Protein AF-E9HRY6-F1 (afdb_monomer_lite)

pLDDT: mean 78.94, std 16.09, range [37.78, 94.31]

Sequence (96 aa):
MQYISRIEEVSVTATKEFALEETLQRMPSEWNDICFEFLPYRDSDVSVLTRIEGIQALVGDHMLRVLPGPIKLALTDLRHVKYLHRRNPLFFIAAK

Structure (mmCIF, N/CA/C/O backbone):
data_AF-E9HRY6-F1
#
_entry.id   AF-E9HRY6-F1
#
loop_
_atom_site.group_PDB
_atom_site.id
_atom_site.type_symbol
_atom_site.label_atom_id
_atom_site.label_alt_id
_atom_site.label_comp_id
_atom_site.label_asym_id
_atom_site.label_entity_id
_atom_site.label_seq_id
_atom_site.pdbx_PDB_ins_code
_atom_site.Cartn_x
_atom_site.Cartn_y
_atom_site.Cartn_z
_atom_site.occupancy
_atom_site.B_iso_or_equiv
_atom_site.auth_seq_id
_atom_site.auth_comp_id
_atom_site.auth_asym_id
_atom_site.auth_atom_id
_atom_site.pdbx_PDB_model_num
ATOM 1 N N . MET A 1 1 ? -18.464 -1.852 37.863 1.00 59.53 1 MET A N 1
ATOM 2 C CA . MET A 1 1 ? -17.144 -1.453 37.321 1.00 59.53 1 MET A CA 1
ATOM 3 C C . MET A 1 1 ? -16.611 -2.416 36.251 1.00 59.53 1 MET A C 1
ATOM 5 O O . MET A 1 1 ? -16.098 -1.937 35.255 1.00 59.53 1 MET A O 1
ATOM 9 N N . GLN A 1 2 ? -16.765 -3.742 36.383 1.00 67.00 2 GLN A N 1
ATOM 10 C CA . GLN A 1 2 ? -16.139 -4.736 35.480 1.00 67.00 2 GLN A CA 1
ATOM 11 C C . GLN A 1 2 ? -16.555 -4.664 33.991 1.00 67.00 2 GLN A C 1
ATOM 13 O O . GLN A 1 2 ? -15.766 -5.006 33.118 1.00 67.00 2 GLN A O 1
ATOM 18 N N . TYR A 1 3 ? -17.771 -4.200 33.687 1.00 83.12 3 TYR A N 1
ATOM 19 C CA . TYR A 1 3 ? -18.255 -4.081 32.304 1.00 83.12 3 TYR A CA 1
ATOM 20 C C . TYR A 1 3 ? -17.791 -2.803 31.594 1.00 83.12 3 TYR A C 1
ATOM 22 O O . TYR A 1 3 ? -17.651 -2.815 30.379 1.00 83.12 3 TYR A O 1
ATOM 30 N N . ILE A 1 4 ? -17.508 -1.727 32.338 1.00 90.44 4 ILE A N 1
ATOM 31 C CA . ILE A 1 4 ? -17.113 -0.428 31.764 1.00 90.44 4 ILE A CA 1
ATOM 32 C C . ILE A 1 4 ? -15.760 -0.557 31.058 1.00 90.44 4 ILE A C 1
ATOM 34 O O . ILE A 1 4 ? -15.648 -0.208 29.891 1.00 90.44 4 ILE A O 1
ATOM 38 N N . SER A 1 5 ? -14.780 -1.178 31.719 1.00 89.19 5 SER A N 1
ATOM 39 C CA . SER A 1 5 ? -13.449 -1.406 31.142 1.00 89.19 5 SER A CA 1
ATOM 40 C C . SER A 1 5 ? -13.483 -2.276 29.878 1.00 89.19 5 SER A C 1
ATOM 42 O O . SER A 1 5 ? -12.771 -1.987 28.922 1.00 89.19 5 SER A O 1
ATOM 44 N N . ARG A 1 6 ? -14.348 -3.300 29.827 1.00 90.19 6 ARG A N 1
ATOM 45 C CA . ARG A 1 6 ? -14.535 -4.113 28.612 1.00 90.19 6 ARG A CA 1
ATOM 46 C C . ARG A 1 6 ? -15.170 -3.321 27.472 1.00 90.19 6 ARG A C 1
ATOM 48 O O . ARG A 1 6 ? -14.782 -3.492 26.324 1.00 90.19 6 ARG A O 1
ATOM 55 N N . ILE A 1 7 ? -16.155 -2.477 27.774 1.00 91.75 7 ILE A N 1
ATOM 56 C CA . ILE A 1 7 ? -16.811 -1.638 26.763 1.00 91.75 7 ILE A CA 1
ATOM 57 C C . ILE A 1 7 ? -15.821 -0.610 26.201 1.00 91.75 7 ILE A C 1
ATOM 59 O O . ILE A 1 7 ? -15.801 -0.395 24.992 1.00 91.75 7 ILE A O 1
ATOM 63 N N . GLU A 1 8 ? -14.972 -0.024 27.046 1.00 93.38 8 GLU A N 1
ATOM 64 C CA . GLU A 1 8 ? -13.896 0.877 26.617 1.00 93.38 8 GLU A CA 1
ATOM 65 C C . GLU A 1 8 ? -12.852 0.169 25.741 1.00 93.38 8 GLU A C 1
ATOM 67 O O . GLU A 1 8 ? -12.437 0.700 24.716 1.00 93.38 8 GLU A O 1
ATOM 72 N N . GLU A 1 9 ? -12.452 -1.056 26.083 1.00 91.50 9 GLU A N 1
ATOM 73 C CA . GLU A 1 9 ? -11.518 -1.836 25.263 1.00 91.50 9 GLU A CA 1
ATOM 74 C C . GLU A 1 9 ? -12.092 -2.137 23.868 1.00 91.50 9 GLU A C 1
ATOM 76 O O . GLU A 1 9 ? -11.417 -1.965 22.844 1.00 91.50 9 GLU A O 1
ATOM 81 N N . VAL A 1 10 ? -13.365 -2.539 23.818 1.00 92.81 10 VAL A N 1
ATOM 82 C CA . VAL A 1 10 ? -14.069 -2.816 22.562 1.00 92.81 10 VAL A CA 1
ATOM 83 C C . VAL A 1 10 ? -14.248 -1.540 21.745 1.00 92.81 10 VAL A C 1
ATOM 85 O O . VAL A 1 10 ? -14.012 -1.572 20.541 1.00 92.81 10 VAL A O 1
ATOM 88 N N . SER A 1 11 ? -14.607 -0.409 22.361 1.00 94.31 11 SER A N 1
ATOM 89 C CA . SER A 1 11 ? -14.789 0.857 21.637 1.00 94.31 11 SER A CA 1
ATOM 9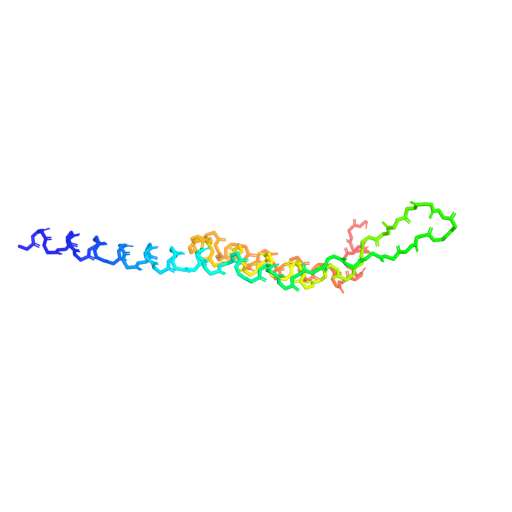0 C C . SER A 1 11 ? -13.477 1.373 21.042 1.00 94.31 11 SER A C 1
ATOM 92 O O . SER A 1 11 ? -13.446 1.809 19.888 1.00 94.31 11 SER A O 1
ATOM 94 N N . VAL A 1 12 ? -12.370 1.247 21.779 1.00 93.12 12 VAL A N 1
ATOM 95 C CA . VAL A 1 12 ? -11.027 1.584 21.291 1.00 93.12 12 VAL A CA 1
ATOM 96 C C . VAL A 1 12 ? -10.633 0.687 20.121 1.00 93.12 12 VAL A C 1
ATOM 98 O O . VAL A 1 12 ? -10.091 1.176 19.130 1.00 93.12 12 VAL A O 1
ATOM 101 N N . THR A 1 13 ? -10.905 -0.615 20.213 1.00 89.75 13 THR A N 1
ATOM 102 C CA . THR A 1 13 ? -10.579 -1.569 19.144 1.00 89.75 13 THR A CA 1
ATOM 103 C C . THR A 1 13 ? -11.429 -1.316 17.903 1.00 89.75 13 THR A C 1
ATOM 105 O O . THR A 1 13 ? -10.882 -1.160 16.818 1.00 89.75 13 THR A O 1
ATOM 108 N N . ALA A 1 14 ? -12.744 -1.153 18.062 1.00 91.06 14 ALA A N 1
ATOM 109 C CA . ALA A 1 14 ? -13.665 -0.862 16.966 1.00 91.06 14 ALA A CA 1
ATOM 110 C C . ALA A 1 14 ? -13.300 0.434 16.225 1.00 91.06 14 ALA A C 1
ATOM 112 O O . ALA A 1 14 ? -13.330 0.471 15.000 1.00 91.06 14 ALA A O 1
ATOM 113 N N . THR A 1 15 ? -12.887 1.477 16.951 1.00 93.62 15 THR A N 1
ATOM 114 C CA . THR A 1 15 ? -12.449 2.744 16.340 1.00 93.62 15 THR A CA 1
ATOM 115 C C . THR A 1 15 ? -11.187 2.557 15.493 1.00 93.62 15 THR A C 1
ATOM 117 O O . THR A 1 15 ? -11.076 3.126 14.408 1.00 93.62 15 THR A O 1
ATOM 120 N N . LYS A 1 16 ? -10.230 1.748 15.966 1.00 88.81 16 LYS A N 1
ATOM 121 C CA . LYS A 1 16 ? -8.997 1.444 15.223 1.00 88.81 16 LYS A CA 1
ATOM 122 C C . LYS A 1 16 ? -9.280 0.632 13.962 1.00 88.81 16 LYS A C 1
ATOM 124 O O . LYS A 1 16 ? -8.743 0.964 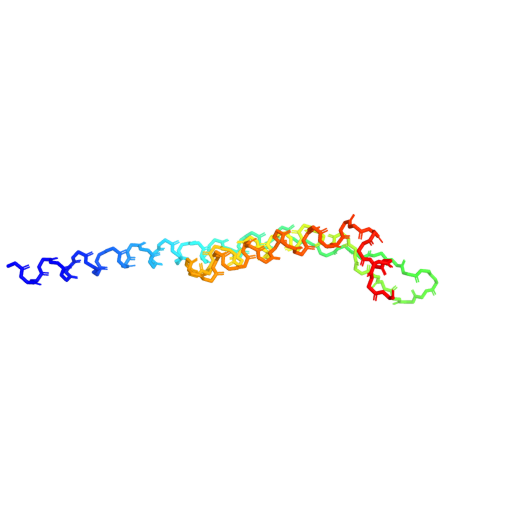12.910 1.00 88.81 16 LYS A O 1
ATOM 129 N N . GLU A 1 17 ? -10.124 -0.390 14.070 1.00 89.75 17 GLU A N 1
ATOM 130 C CA . GLU A 1 17 ? -10.528 -1.226 12.934 1.00 89.75 17 GLU A CA 1
ATOM 131 C C . GLU A 1 17 ? -11.299 -0.413 11.890 1.00 89.75 17 GLU A C 1
ATOM 133 O O . GLU A 1 17 ? -11.008 -0.515 10.704 1.00 89.75 17 GLU A O 1
ATOM 138 N N . PHE A 1 18 ? -12.203 0.475 12.314 1.00 92.81 18 PHE A N 1
ATOM 139 C CA . PHE A 1 18 ? -12.930 1.358 11.400 1.00 92.81 18 PHE A CA 1
ATOM 140 C C . PHE A 1 18 ? -11.992 2.307 10.638 1.00 92.81 18 PHE A C 1
ATOM 142 O O . PHE A 1 18 ? -12.091 2.448 9.421 1.00 92.81 18 PHE A O 1
ATOM 149 N N . ALA A 1 19 ? -11.019 2.912 11.327 1.00 90.31 19 ALA A N 1
ATOM 150 C CA . ALA A 1 19 ? -10.019 3.757 10.674 1.00 90.31 19 ALA A CA 1
ATOM 151 C C . ALA A 1 19 ? -9.141 2.966 9.680 1.00 90.31 19 ALA A C 1
ATOM 153 O O . ALA A 1 19 ? -8.746 3.489 8.630 1.00 90.31 19 ALA A O 1
ATOM 154 N N . LEU A 1 20 ? -8.832 1.702 9.993 1.00 90.50 20 LEU A N 1
ATOM 155 C CA . LEU A 1 20 ? -8.130 0.803 9.079 1.00 90.50 20 LEU A CA 1
ATOM 156 C C . LEU A 1 20 ? -8.996 0.471 7.859 1.00 90.50 20 LEU A C 1
ATOM 158 O O . LEU A 1 20 ? -8.498 0.546 6.738 1.00 90.50 20 LEU A O 1
ATOM 162 N N . GLU A 1 21 ? -10.276 0.164 8.056 1.00 92.69 21 GLU A N 1
ATOM 163 C CA . GLU A 1 21 ? -11.229 -0.111 6.981 1.00 92.69 21 GLU A CA 1
ATOM 164 C C . GLU A 1 21 ? -11.337 1.072 6.014 1.00 92.69 21 GLU A C 1
ATOM 166 O O . GLU A 1 21 ? -11.158 0.893 4.811 1.00 92.69 21 GLU A O 1
ATOM 171 N N . GLU A 1 22 ? -11.527 2.294 6.517 1.00 94.19 22 GLU A N 1
ATOM 172 C CA . GLU A 1 22 ? -11.547 3.492 5.672 1.00 94.19 22 GLU A CA 1
ATOM 173 C C . GLU A 1 22 ? -10.240 3.670 4.886 1.00 94.19 22 GLU A C 1
ATOM 175 O O . GLU A 1 22 ? -10.242 4.084 3.724 1.00 94.19 22 GLU A O 1
ATOM 180 N N . THR A 1 23 ? -9.102 3.364 5.513 1.00 91.38 23 THR A N 1
ATOM 181 C CA . THR A 1 23 ? -7.799 3.427 4.844 1.00 91.38 23 THR A CA 1
ATOM 182 C C . THR A 1 23 ? -7.722 2.402 3.713 1.00 91.38 23 THR A C 1
ATOM 184 O O . THR A 1 23 ? -7.330 2.751 2.601 1.00 91.38 23 THR A O 1
ATOM 187 N N . LEU A 1 24 ? -8.145 1.161 3.962 1.00 91.62 24 LEU A N 1
ATOM 188 C CA . LEU A 1 24 ? -8.185 0.092 2.963 1.00 91.62 24 LEU A CA 1
ATOM 189 C C . LEU A 1 24 ? -9.151 0.406 1.816 1.00 91.62 24 LEU A C 1
ATOM 191 O O . LEU A 1 24 ? -8.841 0.100 0.671 1.00 91.62 24 LEU A O 1
ATOM 195 N N . GLN A 1 25 ? -10.286 1.049 2.092 1.00 94.12 25 GLN A N 1
ATOM 196 C CA . GLN A 1 25 ? -11.243 1.469 1.065 1.00 94.12 25 GLN A CA 1
ATOM 197 C C . GLN A 1 25 ? -10.680 2.569 0.151 1.00 94.12 25 GLN A C 1
ATOM 199 O O . GLN A 1 25 ? -10.987 2.595 -1.041 1.00 94.12 25 GLN A O 1
ATOM 204 N N . ARG A 1 26 ? -9.834 3.465 0.679 1.00 91.44 26 ARG A N 1
ATOM 205 C CA . ARG A 1 26 ? -9.179 4.528 -0.104 1.00 91.44 26 ARG A CA 1
ATOM 206 C C . ARG A 1 26 ? -7.991 4.021 -0.919 1.00 91.44 26 ARG A C 1
ATOM 208 O O . ARG A 1 26 ? -7.775 4.518 -2.022 1.00 91.44 26 ARG A O 1
ATOM 215 N N . MET A 1 27 ? -7.264 3.014 -0.433 1.00 92.19 27 MET A N 1
ATOM 216 C CA . MET A 1 27 ? -6.054 2.506 -1.093 1.00 92.19 27 MET A CA 1
ATOM 217 C C . MET A 1 27 ? -6.235 2.182 -2.586 1.00 92.19 27 MET A C 1
ATOM 219 O O . MET A 1 27 ? -5.403 2.645 -3.359 1.00 92.19 27 MET A O 1
ATOM 223 N N . PRO A 1 28 ? -7.292 1.477 -3.046 1.00 91.31 28 PRO A N 1
ATOM 224 C CA . PRO A 1 28 ? -7.506 1.206 -4.469 1.00 91.31 28 PRO A CA 1
ATOM 225 C C . PRO A 1 28 ? -7.578 2.463 -5.335 1.00 91.31 28 PRO A C 1
ATOM 227 O O . PRO A 1 28 ? -7.092 2.455 -6.460 1.00 91.31 28 PRO A O 1
ATOM 230 N N . SER A 1 29 ? -8.142 3.557 -4.814 1.00 92.38 29 SER A N 1
ATOM 231 C CA . SER A 1 29 ? -8.236 4.810 -5.569 1.00 92.38 29 SER A CA 1
ATOM 232 C C . SER A 1 29 ? -6.868 5.444 -5.826 1.00 92.38 29 SER A C 1
ATOM 234 O O . SER A 1 29 ? -6.674 6.053 -6.871 1.00 92.38 29 SER A O 1
ATOM 236 N N . GLU A 1 30 ? -5.898 5.219 -4.933 1.00 90.19 30 GLU A N 1
ATOM 237 C CA . GLU A 1 30 ? -4.513 5.682 -5.089 1.00 90.19 30 GLU A CA 1
ATOM 238 C C . GLU A 1 30 ? -3.775 4.933 -6.219 1.00 90.19 30 GLU A C 1
ATOM 240 O O . GLU A 1 30 ? -2.746 5.404 -6.698 1.00 90.19 30 GLU A O 1
ATOM 245 N N . TRP A 1 31 ? -4.296 3.784 -6.667 1.00 91.31 31 TRP A N 1
ATOM 246 C CA . TRP A 1 31 ? -3.730 3.003 -7.771 1.00 91.31 31 TRP A CA 1
ATOM 247 C C . TRP A 1 31 ? -4.262 3.396 -9.150 1.00 91.31 31 TRP A C 1
ATOM 249 O O . TRP A 1 31 ? -3.646 3.033 -10.150 1.00 91.31 31 TRP A O 1
ATOM 259 N N . ASN A 1 32 ? -5.370 4.140 -9.222 1.00 89.75 32 ASN A N 1
ATOM 260 C CA . ASN A 1 32 ? -6.016 4.484 -10.493 1.00 89.75 32 ASN A CA 1
ATOM 261 C C . ASN A 1 32 ? -5.128 5.337 -11.410 1.00 89.75 32 ASN A C 1
ATOM 263 O O . ASN A 1 32 ? -5.216 5.215 -12.628 1.00 89.75 32 ASN A O 1
ATOM 267 N N . ASP A 1 33 ? -4.261 6.164 -10.826 1.00 84.38 33 ASP A N 1
ATOM 268 C CA . ASP A 1 33 ? -3.399 7.089 -11.566 1.00 84.38 33 ASP A CA 1
ATOM 269 C C . ASP A 1 33 ? -2.007 6.499 -11.871 1.00 84.38 33 ASP A C 1
ATOM 271 O O . ASP A 1 33 ? -1.131 7.192 -12.394 1.00 84.38 33 ASP A O 1
ATOM 275 N N . ILE A 1 34 ? -1.771 5.221 -11.546 1.00 88.06 34 ILE A N 1
ATOM 276 C CA . ILE A 1 34 ? -0.488 4.560 -11.798 1.00 88.06 34 ILE A CA 1
ATOM 277 C C . ILE A 1 34 ? -0.488 3.883 -13.164 1.00 88.06 34 ILE A C 1
ATOM 279 O O . ILE A 1 34 ? -1.231 2.936 -13.416 1.00 88.06 34 ILE A O 1
ATOM 283 N N . CYS A 1 35 ? 0.469 4.287 -13.996 1.00 86.94 35 CYS A N 1
ATOM 284 C CA . CYS A 1 35 ? 0.780 3.638 -15.262 1.00 86.94 35 CYS A CA 1
ATOM 285 C C . CYS A 1 35 ? 2.204 3.077 -15.239 1.00 86.94 35 CYS A C 1
ATOM 287 O O . CYS A 1 35 ? 3.144 3.743 -14.807 1.00 86.94 35 CYS A O 1
ATOM 289 N N . PHE A 1 36 ? 2.374 1.854 -15.739 1.00 88.00 36 PHE A N 1
ATOM 290 C CA . PHE A 1 36 ? 3.696 1.272 -15.946 1.00 88.00 36 PHE A CA 1
ATOM 291 C C . PHE A 1 36 ? 4.345 1.868 -17.198 1.00 88.00 36 PHE A C 1
ATOM 293 O O . PHE A 1 36 ? 3.779 1.808 -18.290 1.00 88.00 36 PHE A O 1
ATOM 300 N N . GLU A 1 37 ? 5.548 2.416 -17.045 1.00 87.19 37 GLU A N 1
ATOM 301 C CA . GLU A 1 37 ? 6.324 2.951 -18.160 1.00 87.19 37 GLU A CA 1
ATOM 302 C C . GLU A 1 37 ? 7.281 1.886 -18.698 1.00 87.19 37 GLU A C 1
ATOM 304 O O . GLU A 1 37 ? 8.128 1.360 -17.972 1.00 87.19 37 GLU A O 1
ATOM 309 N N . PHE A 1 38 ? 7.180 1.585 -19.990 1.00 88.88 38 PHE A N 1
ATOM 310 C CA . PHE A 1 38 ? 8.034 0.607 -20.653 1.00 88.88 38 PHE A CA 1
ATOM 311 C C . PHE A 1 38 ? 8.900 1.283 -21.709 1.00 88.88 38 PHE A C 1
ATOM 313 O O . PHE A 1 38 ? 8.405 2.071 -22.514 1.00 88.88 38 PHE A O 1
ATOM 320 N N . LEU A 1 39 ? 10.186 0.938 -21.731 1.00 87.94 39 LEU A N 1
ATOM 321 C CA . LEU A 1 39 ? 11.127 1.382 -22.753 1.00 87.94 39 LEU A CA 1
ATOM 322 C C . LEU A 1 39 ? 11.581 0.187 -23.600 1.00 87.94 39 LEU A C 1
ATOM 324 O O . LEU A 1 39 ? 11.950 -0.843 -23.030 1.00 87.94 39 LEU A O 1
ATOM 328 N N . PRO A 1 40 ? 11.569 0.294 -24.942 1.00 89.06 40 PRO A N 1
ATOM 329 C CA . PRO A 1 40 ? 12.044 -0.774 -25.812 1.00 89.06 40 PRO A CA 1
ATOM 330 C C . PRO A 1 40 ? 13.523 -1.058 -25.539 1.00 89.06 40 PRO A C 1
ATOM 332 O O . PRO A 1 40 ? 14.331 -0.139 -25.367 1.00 89.06 40 PRO A O 1
ATOM 335 N N . TYR A 1 41 ? 13.883 -2.337 -25.476 1.00 88.00 41 TYR A N 1
ATOM 336 C CA . TYR A 1 41 ? 15.256 -2.741 -25.223 1.00 88.00 41 TYR A CA 1
ATOM 337 C C . TYR A 1 41 ? 15.985 -3.049 -26.528 1.00 88.00 41 TYR A C 1
ATOM 339 O O . TYR A 1 41 ? 15.804 -4.115 -27.117 1.00 88.00 41 TYR A O 1
ATOM 347 N N . ARG A 1 42 ? 16.885 -2.143 -26.932 1.00 85.94 42 ARG A N 1
ATOM 348 C CA . ARG A 1 42 ? 17.716 -2.295 -28.143 1.00 85.94 42 ARG A CA 1
ATOM 349 C C . ARG A 1 42 ? 16.838 -2.622 -29.367 1.00 85.94 42 ARG A C 1
ATOM 351 O O . ARG A 1 42 ? 15.769 -2.043 -29.505 1.00 85.94 42 ARG A O 1
ATOM 358 N N . ASP A 1 43 ? 17.280 -3.557 -30.204 1.00 81.38 43 ASP A N 1
ATOM 359 C CA . ASP A 1 43 ? 16.561 -4.055 -31.383 1.00 81.38 43 ASP A CA 1
ATOM 360 C C . ASP A 1 43 ? 15.714 -5.307 -31.076 1.00 81.38 43 ASP A C 1
ATOM 362 O O . ASP A 1 43 ? 15.432 -6.105 -31.967 1.00 81.38 43 ASP A O 1
ATOM 366 N N . SER A 1 44 ? 15.377 -5.548 -29.805 1.00 80.44 44 SER A N 1
ATOM 367 C CA . SER A 1 44 ? 14.572 -6.709 -29.412 1.00 80.44 44 SER A CA 1
ATOM 368 C C . SER A 1 44 ? 13.091 -6.354 -29.304 1.00 80.44 44 SER A C 1
ATOM 370 O O . SER A 1 44 ? 12.748 -5.247 -28.898 1.00 80.44 44 SER A O 1
ATOM 372 N N . ASP A 1 45 ? 12.214 -7.327 -29.556 1.00 82.62 45 ASP A N 1
ATOM 373 C CA . ASP A 1 45 ? 10.758 -7.212 -29.344 1.00 82.62 45 ASP A CA 1
ATOM 374 C C . ASP A 1 45 ? 10.358 -7.205 -27.850 1.00 82.62 45 ASP A C 1
ATOM 376 O O . ASP A 1 45 ? 9.233 -7.543 -27.481 1.00 82.62 45 ASP A O 1
ATOM 380 N N . VAL A 1 46 ? 11.284 -6.854 -26.954 1.00 87.94 46 VAL A N 1
ATOM 381 C CA . VAL A 1 46 ? 11.068 -6.845 -25.507 1.00 87.94 46 VAL A CA 1
ATOM 382 C C . VAL A 1 46 ? 11.206 -5.423 -24.981 1.00 87.94 46 VAL A C 1
ATOM 384 O O . VAL A 1 46 ? 12.197 -4.737 -25.232 1.00 87.94 46 VAL A O 1
ATOM 387 N N . SER A 1 47 ? 10.228 -5.000 -24.183 1.00 86.94 47 SER A N 1
ATOM 388 C CA . SER A 1 47 ? 10.259 -3.717 -23.483 1.00 86.94 47 SER A CA 1
ATOM 389 C C . SER A 1 47 ? 10.569 -3.919 -22.005 1.00 86.94 47 SER A C 1
ATOM 391 O O . SER A 1 47 ? 10.000 -4.785 -21.339 1.00 86.94 47 SER A O 1
ATOM 393 N N . VAL A 1 48 ? 11.480 -3.108 -21.480 1.00 89.81 48 VAL A N 1
ATOM 394 C CA . VAL A 1 48 ? 11.891 -3.126 -20.077 1.00 89.81 48 VAL A CA 1
ATOM 395 C C . VAL A 1 48 ? 11.022 -2.157 -19.295 1.00 89.81 48 VAL A C 1
ATOM 397 O O . VAL A 1 48 ? 10.820 -1.015 -19.704 1.00 89.81 48 VAL A O 1
ATOM 400 N N . LEU A 1 49 ? 10.524 -2.615 -18.149 1.00 89.31 49 LEU A N 1
ATOM 401 C CA . LEU A 1 49 ? 9.817 -1.762 -17.208 1.00 89.31 49 LEU A CA 1
ATOM 402 C C . LEU A 1 49 ? 10.786 -0.753 -16.581 1.00 89.31 49 LEU A C 1
ATOM 404 O O . LEU A 1 49 ? 11.839 -1.123 -16.061 1.00 89.31 49 LEU A O 1
ATOM 408 N N . THR A 1 50 ? 10.411 0.518 -16.601 1.00 86.31 50 THR A N 1
ATOM 409 C CA . THR A 1 50 ? 11.215 1.638 -16.106 1.00 86.31 50 THR A CA 1
ATOM 410 C C . THR A 1 50 ? 10.402 2.525 -15.164 1.00 86.31 50 THR A C 1
ATOM 412 O O . THR A 1 50 ? 9.194 2.345 -15.031 1.00 86.31 50 THR A O 1
ATOM 415 N N . ARG A 1 51 ? 11.081 3.439 -14.453 1.00 83.50 51 ARG A N 1
ATOM 416 C CA . ARG A 1 51 ? 10.472 4.385 -13.494 1.00 83.50 51 ARG A CA 1
ATOM 417 C C . ARG A 1 51 ? 9.602 3.726 -12.413 1.00 83.50 51 ARG A C 1
ATOM 419 O O . ARG A 1 51 ? 8.510 4.179 -12.079 1.00 83.50 51 ARG A O 1
ATOM 426 N N . ILE A 1 52 ? 10.102 2.633 -11.841 1.00 88.81 52 ILE A N 1
ATOM 427 C CA . ILE A 1 52 ? 9.385 1.848 -10.825 1.00 88.81 52 ILE A CA 1
ATOM 428 C C . ILE A 1 52 ? 9.417 2.476 -9.424 1.00 88.81 52 ILE A C 1
ATOM 430 O O . ILE A 1 52 ? 8.749 1.977 -8.521 1.00 88.81 52 ILE A O 1
ATOM 434 N N . GLU A 1 53 ? 10.193 3.540 -9.210 1.00 87.06 53 GLU A N 1
ATOM 435 C CA . GLU A 1 53 ? 10.439 4.120 -7.888 1.00 87.06 53 GLU A CA 1
ATOM 436 C C . GLU A 1 53 ? 9.149 4.632 -7.237 1.00 87.06 53 GLU A C 1
ATOM 438 O O . GLU A 1 53 ? 8.933 4.405 -6.046 1.00 87.06 53 GLU A O 1
ATOM 443 N N . GLY A 1 54 ? 8.265 5.267 -8.016 1.00 86.94 54 GLY A N 1
ATOM 444 C CA . GLY A 1 54 ? 6.976 5.764 -7.523 1.00 86.94 54 GLY A CA 1
ATOM 445 C C . GLY A 1 54 ? 6.042 4.636 -7.081 1.00 86.94 54 GLY A C 1
ATOM 446 O O . GLY A 1 54 ? 5.435 4.709 -6.015 1.00 86.94 54 GLY A O 1
ATOM 447 N N . ILE A 1 55 ? 6.004 3.545 -7.849 1.00 90.38 55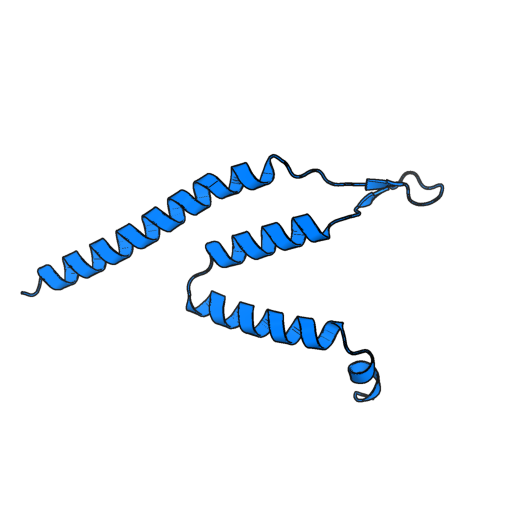 ILE A N 1
ATOM 448 C CA . ILE A 1 55 ? 5.196 2.357 -7.541 1.00 90.38 55 ILE A CA 1
ATOM 449 C C . ILE A 1 55 ? 5.735 1.659 -6.288 1.00 90.38 55 ILE A C 1
ATOM 451 O O . ILE A 1 55 ? 4.977 1.303 -5.388 1.00 90.38 55 ILE A O 1
ATOM 455 N N . GLN A 1 56 ? 7.059 1.506 -6.188 1.00 88.81 56 GLN A N 1
ATOM 456 C CA . GLN A 1 56 ? 7.708 0.924 -5.012 1.00 88.81 56 GLN A CA 1
ATOM 457 C C . GLN A 1 56 ? 7.463 1.750 -3.745 1.00 88.81 56 GLN A C 1
ATOM 459 O O . GLN A 1 56 ? 7.257 1.172 -2.675 1.00 88.81 56 GLN A O 1
ATOM 464 N N . ALA A 1 57 ? 7.466 3.080 -3.857 1.00 88.56 57 ALA A N 1
ATOM 465 C CA . ALA A 1 57 ? 7.142 3.969 -2.750 1.00 88.56 57 ALA A CA 1
ATOM 466 C C . ALA A 1 57 ? 5.679 3.808 -2.310 1.00 88.56 57 ALA A C 1
ATOM 468 O O . ALA A 1 57 ? 5.438 3.591 -1.124 1.00 88.56 57 ALA A O 1
ATOM 469 N N . LEU A 1 58 ? 4.721 3.815 -3.248 1.00 90.81 58 LEU A N 1
ATOM 470 C CA . LEU A 1 58 ? 3.300 3.677 -2.917 1.00 90.81 58 LEU A CA 1
ATOM 471 C C . LEU A 1 58 ? 2.999 2.349 -2.208 1.00 90.81 58 LEU A C 1
ATOM 473 O O . LEU A 1 58 ? 2.364 2.339 -1.153 1.00 90.81 58 LEU A O 1
ATOM 477 N N . VAL A 1 59 ? 3.515 1.232 -2.733 1.00 90.25 59 VAL A N 1
ATOM 478 C CA . VAL A 1 59 ? 3.393 -0.082 -2.073 1.00 90.25 59 VAL A CA 1
ATOM 479 C C . VAL A 1 59 ? 4.001 -0.037 -0.676 1.00 90.25 59 VAL A C 1
ATOM 481 O O . VAL A 1 59 ? 3.402 -0.514 0.287 1.00 90.25 59 VAL A O 1
ATOM 484 N N . GLY A 1 60 ? 5.194 0.550 -0.553 1.00 88.56 60 GLY A N 1
ATOM 485 C CA . GLY A 1 60 ? 5.898 0.677 0.718 1.00 88.56 60 GLY A CA 1
ATOM 486 C C . GLY A 1 60 ? 5.113 1.462 1.771 1.00 88.56 60 GLY A C 1
ATOM 487 O O . GLY A 1 60 ? 5.193 1.117 2.957 1.00 88.56 60 GLY A O 1
ATOM 488 N N . ASP A 1 61 ? 4.356 2.471 1.346 1.00 88.88 61 ASP A N 1
ATOM 489 C CA . ASP A 1 61 ? 3.480 3.293 2.179 1.00 88.88 61 ASP A CA 1
ATOM 490 C C . ASP A 1 61 ? 2.201 2.553 2.569 1.00 88.88 61 ASP A C 1
ATOM 492 O O . ASP A 1 61 ? 1.843 2.523 3.750 1.00 88.88 61 ASP A O 1
ATOM 496 N N . HIS A 1 62 ? 1.533 1.893 1.619 1.00 91.00 62 HIS A N 1
ATOM 497 C CA . HIS A 1 62 ? 0.338 1.092 1.904 1.00 91.00 62 HIS A CA 1
ATOM 498 C C . HIS A 1 62 ? 0.648 -0.033 2.892 1.00 91.00 62 HIS A C 1
ATOM 500 O O . HIS A 1 62 ? -0.068 -0.202 3.879 1.00 91.00 62 HIS A O 1
ATOM 506 N N . MET A 1 63 ? 1.779 -0.722 2.725 1.00 88.06 63 MET A N 1
ATOM 507 C CA . MET A 1 63 ? 2.234 -1.730 3.685 1.00 88.06 63 MET A CA 1
ATOM 508 C C . MET A 1 63 ? 2.395 -1.148 5.098 1.00 88.06 63 MET A C 1
ATOM 510 O O . MET A 1 63 ? 1.976 -1.771 6.069 1.00 88.06 63 MET A O 1
ATOM 514 N N . LEU A 1 64 ? 2.956 0.057 5.250 1.00 86.56 64 LEU A N 1
ATOM 515 C CA . LEU A 1 64 ? 3.092 0.697 6.567 1.00 86.56 64 LEU A CA 1
ATOM 516 C C . LEU A 1 64 ? 1.753 1.066 7.206 1.00 86.56 64 LEU A C 1
ATOM 518 O O . LEU A 1 64 ? 1.667 1.131 8.434 1.00 86.56 64 LEU A O 1
ATOM 522 N N . ARG A 1 65 ? 0.737 1.384 6.403 1.00 85.94 65 ARG A N 1
ATOM 523 C CA . ARG A 1 65 ? -0.593 1.765 6.893 1.00 85.94 65 ARG A CA 1
ATOM 524 C C . ARG A 1 65 ? -1.378 0.553 7.401 1.00 85.94 65 ARG A C 1
ATOM 526 O O . ARG A 1 65 ? -2.055 0.678 8.412 1.00 85.94 65 ARG A O 1
ATOM 533 N N . VAL A 1 66 ? -1.232 -0.604 6.752 1.00 86.62 66 VAL A N 1
ATOM 534 C CA . VAL A 1 66 ? -1.954 -1.841 7.112 1.00 86.62 66 VAL A CA 1
ATOM 535 C C . VAL A 1 66 ? -1.285 -2.608 8.255 1.00 86.62 66 VAL A C 1
ATOM 537 O O . VAL A 1 66 ? -1.949 -3.315 9.009 1.00 86.62 66 VAL A O 1
ATOM 540 N N . LEU A 1 67 ? 0.036 -2.499 8.401 1.00 82.69 67 LEU A N 1
ATOM 541 C CA . LEU A 1 67 ? 0.757 -3.325 9.362 1.00 82.69 67 LEU A CA 1
ATOM 542 C C . LEU A 1 67 ? 0.532 -2.897 10.824 1.00 82.69 67 LEU A C 1
ATOM 544 O O . LEU A 1 67 ? 0.679 -1.715 11.156 1.00 82.69 67 LEU A O 1
ATOM 548 N N . PRO A 1 68 ? 0.291 -3.861 11.734 1.00 73.94 68 PRO A N 1
ATOM 549 C CA . PRO A 1 68 ? 0.153 -3.578 13.155 1.0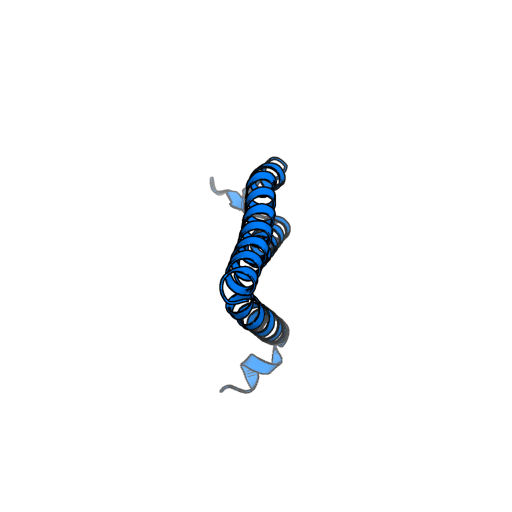0 73.94 68 PRO A CA 1
ATOM 550 C C . PRO A 1 68 ? 1.469 -3.068 13.763 1.00 73.94 68 PRO A C 1
ATOM 552 O O . PRO A 1 68 ? 2.569 -3.435 13.337 1.00 73.94 68 PRO A O 1
ATOM 555 N N . GLY A 1 69 ? 1.346 -2.229 14.798 1.00 74.88 69 GLY A N 1
ATOM 556 C CA . GLY A 1 69 ? 2.441 -1.461 15.412 1.00 74.88 69 GLY A CA 1
ATOM 557 C C . GLY A 1 69 ? 3.762 -2.214 15.659 1.00 74.88 69 GLY A C 1
ATOM 558 O O . GLY A 1 69 ? 4.809 -1.690 15.273 1.00 74.88 69 GLY A O 1
ATOM 559 N N . PRO A 1 70 ? 3.758 -3.440 16.222 1.00 68.31 70 PRO A N 1
ATOM 560 C CA . PRO A 1 70 ? 4.991 -4.190 16.479 1.00 68.31 70 PRO A CA 1
ATOM 561 C C . PRO A 1 70 ? 5.757 -4.555 15.199 1.00 68.31 70 PRO A C 1
ATOM 563 O O . PRO A 1 70 ? 6.980 -4.447 15.143 1.00 68.31 70 PRO A O 1
ATOM 566 N N . ILE A 1 71 ? 5.036 -4.943 14.143 1.00 68.25 71 ILE A N 1
ATOM 567 C CA . ILE A 1 71 ? 5.626 -5.322 12.851 1.00 68.25 71 ILE A CA 1
ATOM 568 C C . ILE A 1 71 ? 6.074 -4.067 12.089 1.00 68.25 71 ILE A C 1
ATOM 570 O O . ILE A 1 71 ? 7.108 -4.068 11.417 1.00 68.25 71 ILE A O 1
ATOM 574 N N . LYS A 1 72 ? 5.333 -2.963 12.246 1.00 69.19 72 LYS A N 1
ATOM 575 C CA . LYS A 1 72 ? 5.661 -1.657 11.671 1.00 69.19 72 LYS A CA 1
ATOM 576 C C . LYS A 1 72 ? 6.990 -1.106 12.201 1.00 69.19 72 LYS A C 1
ATOM 578 O O . LYS A 1 72 ? 7.801 -0.661 11.389 1.00 69.19 72 LYS A O 1
ATOM 583 N N . LEU A 1 73 ? 7.250 -1.182 13.513 1.00 68.62 73 LEU A N 1
ATOM 584 C CA . LEU A 1 73 ? 8.537 -0.767 14.099 1.00 68.62 73 LEU A CA 1
ATOM 585 C C . LEU A 1 73 ? 9.701 -1.581 13.517 1.00 68.62 73 LEU A C 1
ATOM 587 O O . LEU A 1 73 ? 10.625 -1.006 12.944 1.00 68.62 73 LEU A O 1
ATOM 591 N N . ALA A 1 74 ? 9.593 -2.913 13.554 1.00 70.44 74 ALA A N 1
ATOM 592 C CA . ALA A 1 74 ? 10.647 -3.810 13.082 1.00 70.44 74 ALA A CA 1
ATOM 593 C C . ALA A 1 74 ? 11.009 -3.585 11.600 1.00 70.44 74 ALA A C 1
ATOM 595 O O . ALA A 1 74 ? 12.177 -3.625 11.218 1.00 70.44 74 ALA A O 1
ATOM 596 N N . LEU A 1 75 ? 10.021 -3.310 10.742 1.00 65.19 75 LEU A N 1
ATOM 597 C CA . LEU A 1 75 ? 10.268 -3.045 9.321 1.00 65.19 75 LEU A CA 1
ATOM 598 C C . LEU A 1 75 ? 10.799 -1.637 9.037 1.00 65.19 75 LEU A C 1
ATOM 600 O O . LEU A 1 75 ? 11.481 -1.447 8.027 1.00 65.19 75 LEU A O 1
ATOM 604 N N . THR A 1 76 ? 10.484 -0.655 9.880 1.00 67.94 76 THR A N 1
ATOM 605 C CA . THR A 1 76 ? 11.030 0.706 9.752 1.00 67.94 76 THR A CA 1
ATOM 606 C C . THR A 1 76 ? 12.516 0.705 10.117 1.00 67.94 76 THR A C 1
ATOM 608 O O . THR A 1 76 ? 13.330 1.242 9.361 1.00 67.94 76 THR A O 1
ATOM 611 N N . ASP A 1 77 ? 12.881 -0.028 11.172 1.00 65.69 77 ASP A N 1
ATOM 612 C CA . ASP A 1 77 ? 14.274 -0.270 11.559 1.00 65.69 77 ASP A CA 1
ATOM 613 C C . ASP A 1 77 ? 15.046 -1.009 10.456 1.00 65.69 77 ASP A C 1
ATOM 615 O O . ASP A 1 77 ? 16.111 -0.566 10.017 1.00 65.69 77 ASP A O 1
ATOM 619 N N . LEU A 1 78 ? 14.480 -2.092 9.909 1.00 62.69 78 LEU A N 1
ATOM 620 C CA . LEU A 1 78 ? 15.113 -2.850 8.822 1.00 62.69 78 LEU A CA 1
ATOM 621 C C . LEU A 1 78 ? 15.251 -2.045 7.523 1.00 62.69 78 LEU A C 1
ATOM 623 O O . LEU A 1 78 ? 16.218 -2.246 6.781 1.00 62.69 78 LEU A O 1
ATOM 627 N N . ARG A 1 79 ? 14.316 -1.131 7.231 1.00 64.12 79 ARG A N 1
ATOM 628 C CA . ARG A 1 79 ? 14.445 -0.200 6.102 1.00 64.12 79 ARG A CA 1
ATOM 629 C C . ARG A 1 79 ? 15.649 0.712 6.301 1.00 64.12 79 ARG A C 1
ATOM 631 O O . ARG A 1 79 ? 16.504 0.737 5.419 1.00 64.12 79 ARG A O 1
ATOM 638 N N . HIS A 1 80 ? 15.770 1.388 7.445 1.00 59.53 80 HIS A N 1
ATOM 639 C CA . HIS A 1 80 ? 16.922 2.250 7.738 1.00 59.53 80 HIS A CA 1
ATOM 640 C C . HIS A 1 80 ? 18.259 1.501 7.600 1.00 59.53 80 HIS A C 1
ATOM 642 O O . HIS A 1 80 ? 19.180 1.995 6.946 1.00 59.53 80 HIS A O 1
ATOM 648 N N . VAL A 1 81 ? 18.338 0.269 8.111 1.00 57.19 81 VAL A N 1
ATOM 649 C CA . VAL A 1 81 ? 19.541 -0.575 8.019 1.00 57.19 81 VAL A CA 1
ATOM 650 C C . VAL A 1 81 ? 19.861 -0.978 6.569 1.00 57.19 81 VAL A C 1
ATOM 652 O O . VAL A 1 81 ? 21.013 -0.887 6.140 1.00 57.19 81 VAL A O 1
ATOM 655 N N . LYS A 1 82 ? 18.860 -1.361 5.762 1.00 57.69 82 LYS A N 1
ATOM 656 C CA . LYS A 1 82 ? 19.069 -1.700 4.340 1.00 57.69 82 LYS A CA 1
ATOM 657 C C . LYS A 1 82 ? 19.440 -0.487 3.481 1.00 57.69 82 LYS A C 1
ATOM 659 O O . LYS A 1 82 ? 20.264 -0.632 2.577 1.00 57.69 82 LYS A O 1
ATOM 664 N N . TYR A 1 83 ? 18.882 0.696 3.752 1.00 53.66 83 TYR A N 1
ATOM 665 C CA . TYR A 1 83 ? 19.245 1.933 3.045 1.00 53.66 83 TYR A CA 1
ATOM 666 C C . TYR A 1 83 ? 20.705 2.338 3.302 1.00 53.66 83 TYR A C 1
ATOM 668 O O . TYR A 1 83 ? 21.397 2.739 2.364 1.00 53.66 83 TYR A O 1
ATOM 676 N N . LEU A 1 84 ? 21.198 2.167 4.533 1.00 51.50 84 LEU A N 1
ATOM 677 C CA . LEU A 1 84 ? 22.604 2.392 4.896 1.00 51.50 84 LEU A CA 1
ATOM 678 C C . LEU A 1 84 ? 23.560 1.418 4.192 1.00 51.50 84 LEU A C 1
ATOM 680 O O . LEU A 1 84 ? 24.643 1.820 3.766 1.00 51.50 84 LEU A O 1
ATOM 684 N N . HIS A 1 85 ? 23.151 0.161 4.007 1.00 51.59 85 HIS A N 1
ATOM 685 C CA . HIS A 1 85 ? 23.987 -0.852 3.360 1.00 51.59 85 HIS A CA 1
ATOM 686 C C . HIS A 1 85 ? 24.033 -0.708 1.827 1.00 51.59 85 HIS A C 1
ATOM 688 O O . HIS A 1 85 ? 25.078 -0.910 1.216 1.00 51.59 85 HIS A O 1
ATOM 694 N N . ARG A 1 86 ? 22.935 -0.282 1.181 1.00 52.81 86 ARG A N 1
ATOM 695 C CA . ARG A 1 86 ? 22.874 -0.106 -0.287 1.00 52.81 86 ARG A CA 1
ATOM 696 C C . ARG A 1 86 ? 23.659 1.102 -0.820 1.00 52.81 86 ARG A C 1
ATOM 698 O O . ARG A 1 86 ? 23.916 1.153 -2.017 1.00 52.81 86 ARG A O 1
ATOM 705 N N . ARG A 1 87 ? 24.013 2.075 0.031 1.00 50.84 87 ARG A N 1
ATOM 706 C CA . ARG A 1 87 ? 24.730 3.309 -0.359 1.00 50.84 87 ARG A CA 1
ATOM 707 C C . ARG A 1 87 ? 26.223 3.328 -0.015 1.00 50.84 87 ARG A C 1
ATOM 709 O O . ARG A 1 87 ? 26.880 4.312 -0.336 1.00 50.84 87 ARG A O 1
ATOM 716 N N . ASN A 1 88 ? 26.771 2.279 0.602 1.00 43.72 88 ASN A N 1
ATOM 717 C CA . ASN A 1 88 ? 28.180 2.250 0.997 1.00 43.72 88 ASN A CA 1
ATOM 718 C C . ASN A 1 88 ? 28.986 1.232 0.169 1.00 43.72 88 ASN A C 1
ATOM 720 O O . ASN A 1 88 ? 29.005 0.050 0.515 1.00 43.72 88 ASN A O 1
ATOM 724 N N . PRO A 1 89 ? 29.701 1.656 -0.891 1.00 53.53 89 PRO A N 1
ATOM 725 C CA . PRO A 1 89 ? 30.589 0.760 -1.638 1.00 53.53 89 PRO A CA 1
ATOM 726 C C . PRO A 1 89 ? 31.761 0.228 -0.788 1.00 53.53 89 PRO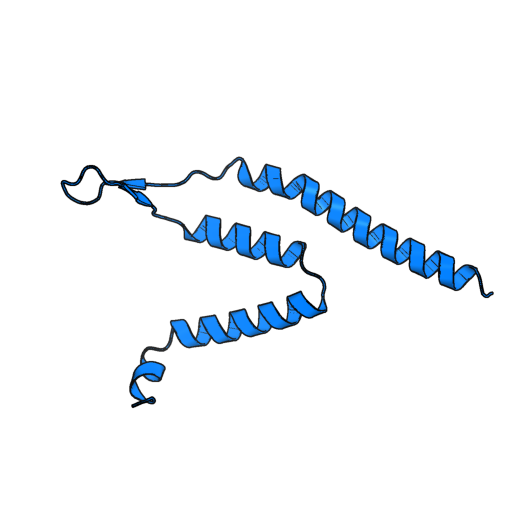 A C 1
ATOM 728 O O . PRO A 1 89 ? 32.365 -0.780 -1.141 1.00 53.53 89 PRO A O 1
ATOM 731 N N . LEU A 1 90 ? 32.053 0.848 0.363 1.00 52.03 90 LEU A N 1
ATOM 732 C CA . LEU A 1 90 ? 33.105 0.416 1.291 1.00 52.03 90 LEU A CA 1
ATOM 733 C C . LEU A 1 90 ? 32.758 -0.863 2.075 1.00 52.03 90 LEU A C 1
ATOM 735 O O . LEU A 1 90 ? 33.665 -1.588 2.477 1.00 52.03 90 LEU A O 1
ATOM 739 N N . PHE A 1 91 ? 31.472 -1.195 2.252 1.00 51.12 91 PHE A N 1
ATOM 740 C CA . PHE A 1 91 ? 31.069 -2.403 2.991 1.00 51.12 91 PHE A CA 1
ATOM 741 C C . PHE A 1 91 ? 31.377 -3.707 2.235 1.00 51.12 91 PHE A C 1
ATOM 743 O O . PHE A 1 91 ? 31.545 -4.746 2.866 1.00 51.12 91 PHE A O 1
ATOM 750 N N . PHE A 1 92 ? 31.514 -3.661 0.904 1.00 42.41 92 PHE A N 1
ATOM 751 C CA . PHE A 1 92 ? 31.897 -4.827 0.096 1.00 42.41 92 PHE A CA 1
ATOM 752 C C . PHE A 1 92 ? 33.400 -5.143 0.150 1.00 42.41 92 PHE A C 1
ATOM 754 O O . PHE A 1 92 ? 33.790 -6.269 -0.145 1.00 42.41 92 PHE A O 1
ATOM 761 N N . ILE A 1 93 ? 34.244 -4.178 0.529 1.00 46.22 93 ILE A N 1
ATOM 762 C CA . ILE A 1 93 ? 35.707 -4.344 0.536 1.00 46.22 93 ILE A CA 1
ATOM 763 C C . ILE A 1 93 ? 36.202 -4.879 1.890 1.00 46.22 93 ILE A C 1
ATOM 765 O O . ILE A 1 93 ? 37.209 -5.572 1.938 1.00 46.22 93 ILE A O 1
ATOM 769 N N . ALA A 1 94 ? 35.476 -4.623 2.983 1.00 40.47 94 ALA A N 1
ATOM 770 C CA . ALA A 1 94 ? 35.861 -5.059 4.329 1.00 40.47 94 ALA A CA 1
ATOM 771 C C . ALA A 1 94 ? 35.422 -6.495 4.698 1.00 40.47 94 ALA A C 1
ATOM 773 O O . ALA A 1 94 ? 35.733 -6.960 5.790 1.00 40.47 94 ALA A O 1
ATOM 774 N N . ALA A 1 95 ? 34.688 -7.190 3.821 1.00 37.78 95 ALA A N 1
ATOM 775 C CA . ALA A 1 95 ? 34.151 -8.535 4.062 1.00 37.78 95 ALA A CA 1
ATOM 776 C C . ALA A 1 95 ? 34.831 -9.625 3.207 1.00 37.78 95 ALA A C 1
ATOM 778 O O . ALA A 1 95 ? 34.177 -10.586 2.792 1.00 37.78 95 ALA A O 1
ATOM 779 N N . LYS A 1 96 ? 36.130 -9.474 2.923 1.00 39.00 96 LYS A N 1
ATOM 780 C CA . LYS A 1 96 ? 36.963 -10.497 2.284 1.00 39.00 96 LYS A CA 1
ATOM 781 C C . LYS A 1 96 ? 38.308 -10.621 2.981 1.00 39.00 96 LYS A C 1
ATOM 783 O O . LYS A 1 96 ? 38.827 -9.571 3.415 1.00 39.00 96 LYS A O 1
#

InterPro domains:
  IPR013602 Dynein heavy chain, linker [PF08393] (2-65)
  IPR026983 Dynein heavy chain [PTHR45703] (2-65)
  IPR042222 Dynein heavy chain, domain 2, N-terminal [G3DSA:1.20.140.100] (19-82)

Radius of gyration: 21.45 Å; chains: 1; bounding box: 55×18×69 Å

Foldseek 3Di:
DVVVVVVVVVVVVVVLVVVLVVLVVCLVVVCPPDDFDWDDDDPDPDTDTDPCPVVVVSVVVSCLSNDDDVVNVVVVVVVVVVVVVVPDPPVVVVPD

Organism: Daphnia pulex (NCBI:txid6669)

Secondary structure (DSSP, 8-state):
-HHH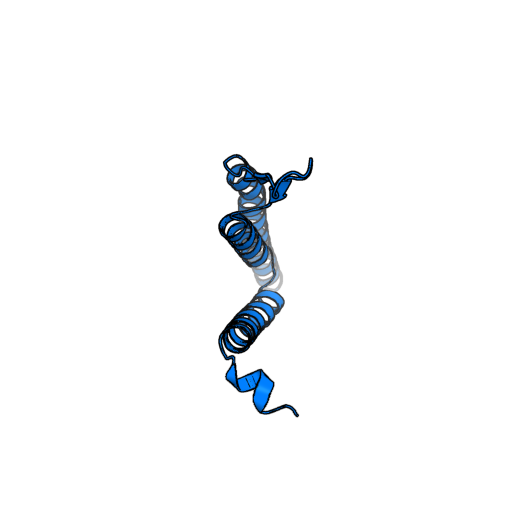HHHHHHHHHHHHHHHHHHHHHHHHHHHTT---EEEE-TTSS-EEEE-THHHHHHHHHHHHHHS-HHHHHHHHHHHHHHHHHHT-GGGGTTT-